Protein AF-A0A522W4I6-F1 (afdb_monomer)

pLDDT: mean 90.01, std 8.85, range [49.44, 97.56]

Sequence (133 aa):
MEKSVFMQSIRYIAIDIFGSLIYYPLWWYSVGLKLAAQKFGQNLVFRSHAL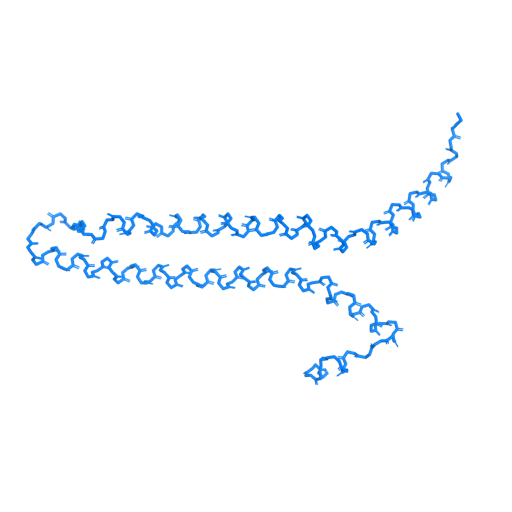GLGIQISNLFRPMYADYTIAGRLISFFMRIVLLVFRILEMLVFLIWYAIALLLWVAAPIAIIVNLLHQFYIIDLRDILPFIK

Solvent-accessible surface area (backbone atoms only — not comparable to full-atom values): 7470 Å² total; per-residue (Å²): 132,85,73,52,69,65,61,51,51,50,48,46,55,59,47,54,50,53,46,45,63,63,44,46,63,57,41,43,75,44,62,46,42,52,53,51,53,51,52,51,53,50,51,52,53,52,47,42,58,76,63,36,50,70,60,51,62,77,43,39,86,49,49,77,81,80,38,82,49,72,67,44,36,53,53,27,32,53,53,45,49,56,55,47,53,54,49,49,52,52,51,49,54,52,49,52,52,53,48,51,52,52,50,52,62,65,44,47,62,56,52,50,51,53,52,52,39,34,75,70,70,73,44,65,63,54,81,78,41,74,84,64,127

Radius of gyration: 26.8 Å; Cα contacts (8 Å, |Δi|>4): 64; chains: 1; bounding box: 53×48×81 Å

Secondary structure (DSSP, 8-state):
-PPPHHHHHHHIIIIIIHHHHHHHHHHIIIIIHHHHHHHHHHHHHHHHHHTTHHHHHHTTTS-SSS--SHHHHHHHHHHHHHHHHHHHHHHHHHHHHHHHHHHHHHHHHHHHHHHHHHHTTSS-HHHH-TT--

Foldseek 3Di:
DDDPPVVVVCCCCVCVVVVCVVVVLVCCVPVVLVVLVVVLVVVLVVLCVVLCLVVLVVCLQPFPPPDPDPVSSVVRNVVSVVSNVVSVVVSVVVNVVSVVVSVCSNCVVVVVVVVVCVVVVNDPVCVVCVPPD

Mean predicted aligned error: 7.45 Å

Structure (mmCIF, N/CA/C/O backbone):
data_AF-A0A522W4I6-F1
#
_entry.id   AF-A0A522W4I6-F1
#
loop_
_atom_site.group_PDB
_atom_site.id
_atom_site.type_symbol
_atom_site.label_atom_id
_atom_site.label_alt_id
_atom_site.label_comp_id
_atom_site.label_asym_id
_atom_site.label_entity_id
_atom_site.label_seq_id
_atom_site.pdbx_PDB_ins_code
_atom_site.Cartn_x
_atom_site.Cartn_y
_atom_site.Cartn_z
_atom_site.occupancy
_atom_site.B_iso_or_equiv
_atom_site.auth_seq_id
_atom_site.auth_comp_id
_atom_site.auth_asym_id
_atom_site.auth_atom_id
_atom_site.pdbx_PDB_model_num
ATOM 1 N N . MET A 1 1 ? 9.731 21.275 -45.458 1.00 49.44 1 MET A N 1
ATOM 2 C CA . MET A 1 1 ? 10.498 20.072 -45.848 1.00 49.44 1 MET A CA 1
ATOM 3 C C . MET A 1 1 ? 9.727 18.862 -45.341 1.00 49.44 1 MET A C 1
ATOM 5 O O . MET A 1 1 ? 9.811 18.550 -44.158 1.00 49.44 1 MET A O 1
ATOM 9 N N . GLU A 1 2 ? 8.884 18.258 -46.180 1.00 57.56 2 GLU A N 1
ATOM 10 C CA . GLU A 1 2 ? 8.196 17.013 -45.818 1.00 57.56 2 GLU A CA 1
ATOM 11 C C . GLU A 1 2 ? 9.246 15.915 -45.643 1.00 57.56 2 GLU A C 1
ATOM 13 O O . GLU A 1 2 ? 9.997 15.601 -46.567 1.00 57.56 2 GLU A O 1
ATOM 18 N N . LYS A 1 3 ? 9.365 15.363 -44.432 1.00 61.69 3 LYS A N 1
ATOM 19 C CA . LYS A 1 3 ? 10.197 14.175 -44.226 1.00 61.69 3 LYS A CA 1
ATOM 20 C C . LYS A 1 3 ? 9.503 13.018 -44.931 1.00 61.69 3 LYS A C 1
ATOM 22 O O . LYS A 1 3 ? 8.331 12.772 -44.646 1.00 61.69 3 LYS A O 1
ATOM 27 N N . SER A 1 4 ? 10.218 12.316 -45.814 1.00 81.31 4 SER A N 1
ATOM 28 C CA . SER A 1 4 ? 9.674 11.144 -46.503 1.00 81.31 4 SER A CA 1
ATOM 29 C C . SER A 1 4 ? 9.054 10.186 -45.483 1.00 81.31 4 SER A C 1
ATOM 31 O O . SER A 1 4 ? 9.598 10.000 -44.390 1.00 81.31 4 SER A O 1
ATOM 33 N N . VAL A 1 5 ? 7.902 9.603 -45.825 1.00 83.94 5 VAL A N 1
ATOM 34 C CA . VAL A 1 5 ? 7.170 8.659 -44.960 1.00 83.94 5 VAL A CA 1
ATOM 35 C C . VAL A 1 5 ? 8.118 7.582 -44.419 1.00 83.94 5 VAL A C 1
ATOM 37 O O . VAL A 1 5 ? 8.113 7.286 -43.231 1.00 83.94 5 VAL A O 1
ATOM 40 N N . PHE A 1 6 ? 9.042 7.119 -45.261 1.00 85.75 6 PHE A N 1
ATOM 41 C CA . PHE A 1 6 ? 10.109 6.187 -44.908 1.00 85.75 6 PHE A CA 1
ATOM 42 C C . PHE A 1 6 ? 11.017 6.666 -43.759 1.00 85.75 6 PHE A C 1
ATOM 44 O O . PHE A 1 6 ? 11.254 5.927 -42.805 1.00 85.75 6 PHE A O 1
ATOM 51 N N . MET A 1 7 ? 11.493 7.916 -43.799 1.00 85.19 7 MET A N 1
ATOM 52 C CA . MET A 1 7 ? 12.341 8.482 -42.740 1.00 85.19 7 MET A CA 1
ATOM 53 C C . MET A 1 7 ? 11.574 8.639 -41.417 1.00 85.19 7 MET A C 1
ATOM 55 O O . MET A 1 7 ? 12.153 8.511 -40.337 1.00 85.19 7 MET A O 1
ATOM 59 N N . GLN A 1 8 ? 10.265 8.896 -41.482 1.00 85.25 8 GLN A N 1
ATOM 60 C CA . GLN A 1 8 ? 9.414 8.941 -40.291 1.00 85.25 8 GLN A CA 1
ATOM 61 C C . GLN A 1 8 ? 9.200 7.544 -39.698 1.00 85.25 8 GLN A C 1
ATOM 63 O O . GLN A 1 8 ? 9.341 7.385 -38.487 1.00 85.25 8 GLN A O 1
ATOM 68 N N . SER A 1 9 ? 8.957 6.531 -40.533 1.00 87.56 9 SER A N 1
ATOM 69 C CA . SER A 1 9 ? 8.821 5.138 -40.092 1.00 87.56 9 SER A CA 1
ATOM 70 C C . SER A 1 9 ? 10.098 4.610 -39.434 1.00 87.56 9 SER A C 1
ATOM 72 O O . SER A 1 9 ? 10.022 4.006 -38.367 1.00 87.56 9 SER A O 1
ATOM 74 N N . ILE A 1 10 ? 11.278 4.890 -40.004 1.00 86.06 10 ILE A N 1
ATOM 75 C CA . ILE A 1 10 ? 12.561 4.499 -39.395 1.00 86.06 10 ILE A CA 1
ATOM 76 C C . ILE A 1 10 ? 12.759 5.188 -38.048 1.00 86.06 10 ILE A C 1
ATOM 78 O O . ILE A 1 10 ? 13.137 4.533 -37.081 1.00 86.06 10 ILE A O 1
ATOM 82 N N . ARG A 1 11 ? 12.486 6.495 -37.956 1.00 85.06 11 ARG A N 1
ATOM 83 C CA . ARG A 1 11 ? 12.605 7.229 -36.691 1.00 85.06 11 ARG A CA 1
ATOM 84 C C . ARG A 1 11 ? 11.669 6.665 -35.621 1.00 85.06 11 ARG A C 1
ATOM 86 O O . ARG A 1 11 ? 12.102 6.506 -34.487 1.00 85.06 11 ARG A O 1
ATOM 93 N N . TYR A 1 12 ? 10.425 6.365 -35.986 1.00 85.94 12 TYR A N 1
ATOM 94 C CA . TYR A 1 12 ? 9.436 5.780 -35.082 1.00 85.94 12 TYR A CA 1
ATOM 95 C C . TYR A 1 12 ? 9.905 4.416 -34.559 1.00 85.94 12 TYR A C 1
ATOM 97 O O . TYR A 1 12 ? 9.987 4.199 -33.355 1.00 85.94 12 TYR A O 1
ATOM 105 N N . ILE A 1 13 ? 10.320 3.517 -35.453 1.00 83.94 13 ILE A N 1
ATOM 106 C CA . ILE A 1 13 ? 10.796 2.184 -35.062 1.00 83.94 13 ILE A CA 1
ATOM 107 C C . ILE A 1 13 ? 12.081 2.279 -34.229 1.00 83.94 13 ILE A C 1
ATOM 109 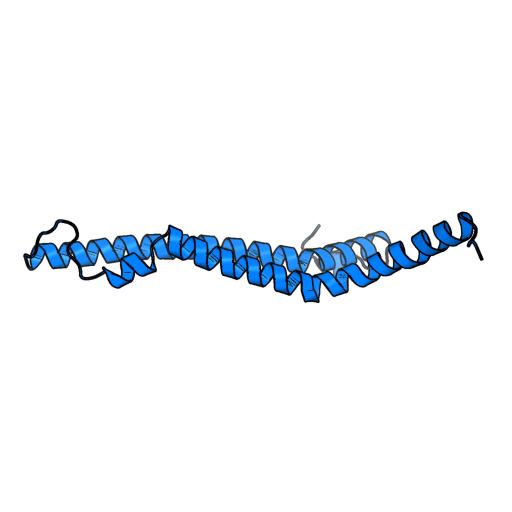O O . ILE A 1 13 ? 12.191 1.649 -33.184 1.00 83.94 13 ILE A O 1
ATOM 113 N N . ALA A 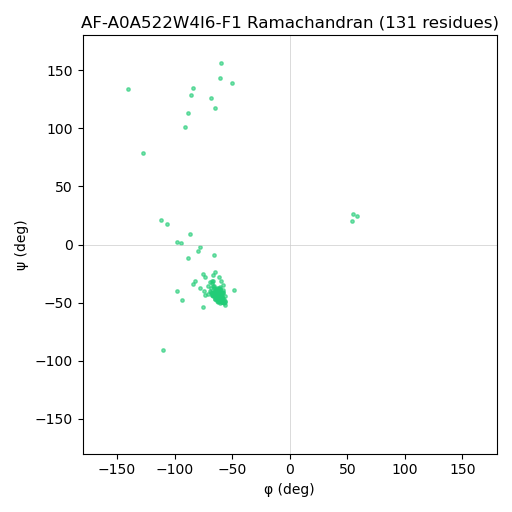1 14 ? 13.061 3.071 -34.659 1.00 82.69 14 ALA A N 1
ATOM 114 C CA . ALA A 1 14 ? 14.363 3.115 -34.005 1.00 82.69 14 ALA A CA 1
ATOM 115 C C . ALA A 1 14 ? 14.330 3.843 -32.654 1.00 82.69 14 ALA A C 1
ATOM 117 O O . ALA A 1 14 ? 14.942 3.382 -31.697 1.00 82.69 14 ALA A O 1
ATOM 118 N N . ILE A 1 15 ? 13.643 4.983 -32.563 1.00 82.50 15 ILE A N 1
ATOM 119 C CA . ILE A 1 15 ? 13.684 5.826 -31.363 1.00 82.50 15 ILE A CA 1
ATOM 120 C C . ILE A 1 15 ? 12.536 5.488 -30.423 1.00 82.50 15 ILE A C 1
ATOM 122 O O . ILE A 1 15 ? 12.784 5.292 -29.236 1.00 82.50 15 ILE A O 1
ATOM 126 N N . ASP A 1 16 ? 11.303 5.381 -30.921 1.00 83.50 16 ASP A N 1
ATOM 127 C CA . ASP A 1 16 ? 10.167 5.178 -30.019 1.00 83.50 16 ASP A CA 1
ATOM 128 C C . ASP A 1 16 ? 10.135 3.743 -29.492 1.00 83.50 16 ASP A C 1
ATOM 130 O O . ASP A 1 16 ? 9.914 3.547 -28.299 1.00 83.50 16 ASP A O 1
ATOM 134 N N . ILE A 1 17 ? 10.429 2.727 -30.312 1.00 85.12 17 ILE A N 1
ATOM 135 C CA . ILE A 1 17 ? 10.378 1.328 -29.845 1.00 85.12 17 ILE A CA 1
ATOM 136 C C . ILE A 1 17 ? 11.581 0.992 -28.957 1.00 85.12 17 ILE A C 1
ATOM 138 O O . ILE A 1 17 ? 11.400 0.554 -27.823 1.00 85.12 17 ILE A O 1
ATOM 142 N N . PHE A 1 18 ? 12.816 1.222 -29.410 1.00 85.81 18 PHE A N 1
ATOM 143 C CA . PHE A 1 18 ? 13.982 0.900 -28.573 1.00 85.81 18 PHE A CA 1
ATOM 144 C C . PHE A 1 18 ? 14.128 1.854 -27.386 1.00 85.81 18 PHE A C 1
ATOM 146 O O . PHE A 1 18 ? 14.486 1.422 -26.289 1.00 85.81 18 PHE A O 1
ATOM 153 N N . GLY A 1 19 ? 13.800 3.135 -27.573 1.00 85.00 19 GLY A N 1
ATOM 154 C CA . GLY A 1 19 ? 13.770 4.102 -26.481 1.00 85.00 19 GLY A CA 1
ATOM 155 C C . GLY A 1 19 ? 12.737 3.727 -25.422 1.00 85.00 19 GLY A C 1
ATOM 156 O O . GLY A 1 19 ? 13.057 3.759 -24.235 1.00 85.00 19 GLY A O 1
ATOM 157 N N . SER A 1 20 ? 11.534 3.293 -25.822 1.00 84.50 20 SER A N 1
ATOM 158 C CA . SER A 1 20 ? 10.522 2.828 -24.864 1.00 84.50 20 SER A CA 1
ATOM 159 C C . SER A 1 20 ? 10.927 1.538 -24.154 1.00 84.50 20 SER A C 1
ATOM 161 O O . SER A 1 20 ? 10.676 1.426 -22.956 1.00 84.50 20 SER A O 1
ATOM 163 N N . LEU A 1 21 ? 11.620 0.614 -24.827 1.00 85.94 21 LEU A N 1
ATOM 164 C CA . LEU A 1 21 ? 12.112 -0.620 -24.208 1.00 85.94 21 LEU A CA 1
ATOM 165 C C . LEU A 1 21 ? 13.082 -0.341 -23.047 1.00 85.94 21 LEU A C 1
ATOM 167 O O . LEU A 1 21 ? 12.977 -0.968 -21.995 1.00 85.94 21 LEU A O 1
ATOM 171 N N . ILE A 1 22 ? 13.992 0.624 -23.212 1.00 85.44 22 ILE A N 1
ATOM 172 C CA . ILE A 1 22 ? 14.959 1.020 -22.171 1.00 85.44 22 ILE A CA 1
ATOM 173 C C . ILE A 1 22 ? 14.299 1.911 -21.111 1.00 85.44 22 ILE A C 1
ATOM 175 O O . ILE A 1 22 ? 14.601 1.809 -19.920 1.00 85.44 22 ILE A O 1
ATOM 179 N N . TYR A 1 23 ? 13.386 2.788 -21.528 1.00 89.31 23 TYR A N 1
ATOM 180 C CA . TYR A 1 23 ? 12.666 3.670 -20.615 1.00 89.31 23 TYR A CA 1
ATOM 181 C C . TYR A 1 23 ? 11.713 2.901 -19.693 1.00 89.31 23 TYR A C 1
ATOM 183 O O . TYR A 1 23 ? 11.502 3.306 -18.551 1.00 89.31 23 TYR A O 1
ATOM 191 N N . TYR A 1 24 ? 11.151 1.784 -20.156 1.00 90.25 24 TYR A N 1
ATOM 192 C CA . TYR A 1 24 ? 10.119 1.049 -19.432 1.00 90.25 24 TYR A CA 1
ATOM 193 C C . TYR A 1 24 ? 10.562 0.554 -18.040 1.00 90.25 24 TYR A C 1
ATOM 195 O O . TYR A 1 24 ? 9.860 0.865 -17.074 1.00 90.25 24 TYR A O 1
ATOM 203 N N . PRO A 1 25 ? 11.726 -0.108 -17.859 1.00 90.12 25 PRO A N 1
ATOM 204 C CA . PRO A 1 25 ? 12.240 -0.440 -16.528 1.00 90.12 25 PRO A CA 1
ATOM 205 C C . PRO A 1 25 ? 12.442 0.786 -15.629 1.00 90.12 25 PRO A C 1
ATOM 207 O O . PRO A 1 25 ? 12.084 0.757 -14.451 1.00 90.12 25 PRO A O 1
ATOM 210 N N . LEU A 1 26 ? 12.970 1.886 -16.178 1.00 91.94 26 LEU A N 1
ATOM 211 C CA . LEU A 1 26 ? 13.186 3.122 -15.419 1.00 91.94 26 LEU A CA 1
ATOM 212 C C . LEU A 1 26 ? 11.861 3.720 -14.942 1.00 91.94 26 LEU A C 1
ATOM 214 O O . LEU A 1 26 ? 11.739 4.115 -13.781 1.00 91.94 26 LEU A O 1
ATOM 218 N N . TRP A 1 27 ? 10.852 3.761 -15.813 1.00 94.69 27 TRP A N 1
ATOM 219 C CA . TRP A 1 27 ? 9.511 4.214 -15.459 1.00 94.69 27 TRP A CA 1
ATOM 220 C C . TRP A 1 27 ? 8.871 3.312 -14.402 1.00 94.69 27 TRP A C 1
ATOM 222 O O . TRP A 1 27 ? 8.292 3.818 -13.437 1.00 94.69 27 TRP A O 1
ATOM 232 N N . TRP A 1 28 ? 9.019 1.991 -14.544 1.00 95.50 28 TRP A N 1
ATOM 233 C CA . TRP A 1 28 ? 8.464 1.005 -13.619 1.00 95.50 28 TRP A CA 1
ATOM 234 C C . TRP A 1 28 ?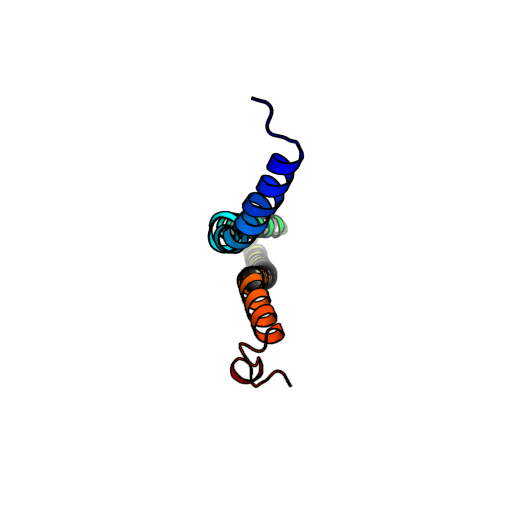 8.962 1.240 -12.191 1.00 95.50 28 TRP A C 1
ATOM 236 O O . TRP A 1 28 ? 8.159 1.387 -11.273 1.00 95.50 28 TRP A O 1
ATOM 246 N N . TYR A 1 29 ? 10.272 1.389 -11.994 1.00 94.69 29 TYR A N 1
ATOM 247 C CA . TYR A 1 29 ? 10.843 1.603 -10.658 1.00 94.69 29 TYR A CA 1
ATOM 248 C C . TYR A 1 29 ? 10.737 3.042 -10.136 1.00 94.69 29 TYR A C 1
ATOM 250 O O . TYR A 1 29 ? 11.063 3.291 -8.977 1.00 94.69 29 TYR A O 1
ATOM 258 N N . SER A 1 30 ? 10.252 3.986 -10.945 1.00 95.38 30 SER A N 1
ATOM 259 C CA . SER A 1 30 ? 10.068 5.382 -10.538 1.00 95.38 30 SER A CA 1
ATOM 260 C C . SER A 1 30 ? 8.586 5.740 -10.406 1.00 95.38 30 SER A C 1
ATOM 262 O O . SER A 1 30 ? 7.980 5.589 -9.342 1.00 95.38 30 SER A O 1
ATOM 264 N N . VAL A 1 31 ? 7.987 6.222 -11.491 1.00 96.56 31 VAL A N 1
ATOM 265 C CA . VAL A 1 31 ? 6.603 6.696 -11.536 1.00 96.56 31 VAL A CA 1
ATOM 266 C C . VAL A 1 31 ? 5.632 5.540 -11.318 1.00 96.56 31 VAL A C 1
ATOM 268 O O . VAL A 1 31 ? 4.700 5.682 -10.527 1.00 96.56 31 VAL A O 1
ATOM 271 N N . GLY A 1 32 ? 5.872 4.390 -11.952 1.00 96.00 32 GLY A N 1
ATOM 272 C CA . GLY A 1 32 ? 5.036 3.202 -11.798 1.00 96.00 32 GLY A CA 1
ATOM 273 C C . GLY A 1 32 ? 4.970 2.737 -10.343 1.00 96.00 32 GLY A C 1
ATOM 274 O O . GLY A 1 32 ? 3.878 2.588 -9.796 1.00 96.00 32 GLY A O 1
ATOM 275 N N . LEU A 1 33 ? 6.125 2.608 -9.683 1.00 95.94 33 LEU A N 1
ATOM 276 C CA . LEU A 1 33 ? 6.208 2.199 -8.282 1.00 95.94 33 LEU A CA 1
ATOM 277 C C . LEU A 1 33 ? 5.503 3.191 -7.357 1.00 95.94 33 LEU A C 1
ATOM 279 O O . LEU A 1 33 ? 4.764 2.783 -6.460 1.00 95.94 33 LEU A O 1
ATOM 283 N N . LYS A 1 34 ? 5.674 4.497 -7.597 1.00 97.19 34 LYS A N 1
ATOM 284 C CA . LYS A 1 34 ? 4.962 5.535 -6.844 1.00 97.19 34 LYS A CA 1
ATOM 285 C C . LYS A 1 34 ? 3.446 5.379 -6.982 1.00 97.19 34 LYS A C 1
ATOM 287 O O . LYS A 1 34 ? 2.743 5.415 -5.973 1.00 97.19 34 LYS A O 1
ATOM 292 N N . LEU A 1 35 ? 2.944 5.186 -8.201 1.00 97.12 35 LEU A N 1
ATOM 293 C CA . LEU A 1 35 ? 1.515 4.990 -8.459 1.00 97.12 35 LEU A CA 1
ATOM 294 C C . LEU A 1 35 ? 0.996 3.698 -7.812 1.00 97.12 35 LEU A C 1
ATOM 296 O O . LEU A 1 35 ? -0.067 3.710 -7.188 1.00 97.12 35 LEU A O 1
ATOM 300 N N . ALA A 1 36 ? 1.759 2.607 -7.896 1.00 96.38 36 ALA A N 1
ATOM 301 C CA . ALA A 1 36 ? 1.421 1.333 -7.267 1.00 96.38 36 ALA A CA 1
ATOM 302 C C . ALA A 1 36 ? 1.353 1.457 -5.735 1.00 96.38 36 ALA A C 1
ATOM 304 O O . ALA A 1 36 ? 0.369 1.036 -5.125 1.00 96.38 36 ALA A O 1
ATOM 305 N N . ALA A 1 37 ? 2.338 2.110 -5.113 1.00 95.44 37 ALA A N 1
ATOM 306 C CA . ALA A 1 37 ? 2.366 2.361 -3.672 1.00 95.44 37 ALA A CA 1
ATOM 307 C C . ALA A 1 37 ? 1.220 3.284 -3.217 1.00 95.44 37 ALA A C 1
ATOM 309 O O . ALA A 1 37 ? 0.583 3.036 -2.191 1.00 95.44 37 ALA A O 1
ATOM 310 N N . GLN A 1 38 ? 0.898 4.319 -3.999 1.00 97.44 38 GLN A N 1
ATOM 311 C CA . GLN A 1 38 ? -0.261 5.175 -3.734 1.00 97.44 38 GLN A CA 1
ATOM 312 C C . GLN A 1 38 ? -1.569 4.383 -3.804 1.00 97.44 38 GLN A C 1
ATOM 314 O O . GLN A 1 38 ? -2.413 4.509 -2.915 1.00 97.44 38 GLN A O 1
ATOM 319 N N . LYS A 1 39 ? -1.729 3.527 -4.820 1.00 96.19 39 LYS A N 1
ATOM 320 C CA . LYS A 1 39 ? -2.918 2.680 -4.969 1.00 96.19 39 LYS A CA 1
ATOM 321 C C . LYS A 1 39 ? -3.042 1.668 -3.831 1.00 96.19 39 LYS A C 1
ATOM 323 O O . LYS A 1 39 ? -4.139 1.471 -3.313 1.00 96.19 39 LYS A O 1
ATOM 328 N N . PHE A 1 40 ? -1.926 1.081 -3.407 1.00 95.56 40 PHE A N 1
ATOM 329 C CA . PHE A 1 40 ? -1.844 0.222 -2.229 1.00 95.56 40 PHE A CA 1
ATOM 330 C C . PHE A 1 40 ? -2.351 0.947 -0.973 1.00 95.56 40 PHE A C 1
ATOM 332 O O . PHE A 1 40 ? -3.270 0.460 -0.313 1.00 95.56 40 PHE A O 1
ATOM 339 N N . GLY A 1 41 ? -1.836 2.149 -0.690 1.00 96.12 41 GLY A N 1
ATOM 340 C CA . GLY A 1 41 ? -2.270 2.946 0.461 1.00 96.12 41 GLY A CA 1
ATOM 341 C C . GLY A 1 41 ? -3.760 3.302 0.416 1.00 96.12 41 GLY A C 1
ATOM 342 O O . GLY A 1 41 ? -4.467 3.142 1.410 1.00 96.12 41 GLY A O 1
ATOM 343 N N . GLN A 1 42 ? -4.267 3.707 -0.752 1.00 97.12 42 GLN A N 1
ATOM 344 C CA . GLN A 1 42 ? -5.694 3.993 -0.948 1.00 97.12 42 GLN A CA 1
ATOM 345 C C . GLN A 1 42 ? -6.572 2.762 -0.689 1.00 97.12 42 GLN A C 1
ATOM 347 O O . GLN A 1 42 ? -7.604 2.875 -0.027 1.00 97.12 42 GLN A O 1
ATOM 352 N N . ASN A 1 43 ? -6.157 1.585 -1.163 1.00 96.00 43 ASN A N 1
ATOM 353 C CA . ASN A 1 43 ? -6.894 0.341 -0.945 1.00 96.00 43 ASN A CA 1
ATOM 354 C C . ASN A 1 43 ? -6.925 -0.055 0.540 1.00 96.00 43 ASN A C 1
ATOM 356 O O . ASN A 1 43 ? -7.963 -0.512 1.019 1.00 96.00 43 ASN A O 1
ATOM 360 N N . LEU A 1 44 ? -5.833 0.159 1.286 1.00 95.44 44 LEU A N 1
ATOM 361 C CA . LEU A 1 44 ? -5.809 -0.088 2.732 1.00 95.44 44 LEU A CA 1
ATOM 362 C C . LEU A 1 44 ? -6.769 0.836 3.487 1.00 95.44 44 LEU A C 1
ATOM 364 O O . LEU A 1 44 ? -7.529 0.372 4.336 1.00 95.44 44 LEU A O 1
ATOM 368 N N . VAL A 1 45 ? -6.774 2.130 3.161 1.00 96.19 45 VAL A N 1
ATOM 369 C CA . VAL A 1 45 ? -7.705 3.095 3.768 1.00 96.19 45 VAL A CA 1
ATOM 370 C C . VAL A 1 45 ? -9.148 2.699 3.461 1.00 96.19 45 VAL A C 1
ATOM 372 O O . VAL A 1 45 ? -9.965 2.582 4.375 1.00 96.19 45 VAL A O 1
ATOM 375 N N . PHE A 1 46 ? -9.449 2.398 2.197 1.00 96.69 46 PHE A N 1
ATOM 376 C CA . PHE A 1 46 ? -10.768 1.923 1.785 1.00 96.69 46 PHE A CA 1
ATOM 377 C C . PHE A 1 46 ? -11.192 0.662 2.552 1.00 96.69 46 PHE A C 1
ATOM 379 O O . PHE A 1 46 ? -12.316 0.597 3.055 1.00 96.69 46 PHE A O 1
ATOM 386 N N . ARG A 1 47 ? -10.292 -0.318 2.712 1.00 96.06 47 ARG A N 1
ATOM 387 C CA . ARG A 1 47 ? -10.594 -1.549 3.453 1.00 96.06 47 ARG A CA 1
ATOM 388 C C . ARG A 1 47 ? -10.822 -1.288 4.938 1.00 96.06 47 ARG A C 1
ATOM 390 O O . ARG A 1 47 ? -11.775 -1.823 5.493 1.00 96.06 47 ARG A O 1
ATOM 397 N N . SER A 1 48 ? -10.017 -0.430 5.563 1.00 96.31 48 SER A N 1
ATOM 398 C CA . SER A 1 48 ? -10.203 -0.019 6.961 1.00 96.31 48 SER A CA 1
ATOM 399 C C . SER A 1 48 ? -11.579 0.621 7.194 1.00 96.31 48 SER A C 1
ATOM 401 O O . SER A 1 48 ? -12.259 0.302 8.175 1.00 96.31 48 SER A O 1
ATOM 403 N N . HIS A 1 49 ? -12.032 1.463 6.258 1.00 96.25 49 HIS A N 1
ATOM 404 C CA . HIS A 1 49 ? -13.375 2.043 6.287 1.00 96.25 49 HIS A CA 1
ATOM 405 C C . HIS A 1 49 ? -14.474 0.999 6.066 1.00 96.25 49 HIS A C 1
ATOM 407 O O . HIS A 1 49 ? -15.450 0.998 6.814 1.00 96.25 49 HIS A O 1
ATOM 413 N N . ALA A 1 50 ? -14.309 0.085 5.106 1.00 95.50 50 ALA A N 1
ATOM 414 C CA . ALA A 1 50 ? -15.264 -0.999 4.859 1.00 95.50 50 ALA A CA 1
ATOM 415 C C . ALA A 1 50 ? -15.409 -1.933 6.076 1.00 95.50 50 ALA A C 1
ATOM 417 O O . ALA A 1 50 ? -16.513 -2.346 6.425 1.00 95.50 50 ALA A O 1
ATOM 418 N N . LEU A 1 51 ? -14.302 -2.201 6.773 1.00 95.50 51 LEU A N 1
ATOM 419 C CA . LEU A 1 51 ? -14.275 -2.939 8.035 1.00 95.50 51 LEU A CA 1
ATOM 420 C C . LEU A 1 51 ? -14.713 -2.090 9.232 1.00 95.50 51 LEU A C 1
ATOM 422 O O . LEU A 1 51 ? -14.773 -2.598 10.347 1.00 95.50 51 LEU A O 1
ATOM 426 N N . GLY A 1 52 ? -15.022 -0.806 9.055 1.00 95.38 52 GLY A N 1
ATOM 427 C CA . GLY A 1 52 ? -15.491 0.070 10.127 1.00 95.38 52 GLY A CA 1
ATOM 428 C C . GLY A 1 52 ? -14.557 0.137 11.339 1.00 95.38 52 GLY A C 1
ATOM 429 O O . GLY A 1 52 ? -15.041 0.400 12.440 1.00 95.38 52 GLY A O 1
ATOM 430 N N . LEU A 1 53 ? -13.248 -0.099 11.171 1.00 94.81 53 LEU A N 1
ATOM 431 C CA . LEU A 1 53 ? -12.300 -0.214 12.290 1.00 94.81 53 LEU A CA 1
ATOM 432 C C . LEU A 1 53 ? -12.302 1.054 13.156 1.00 94.81 53 LEU A C 1
ATOM 434 O O . LEU A 1 53 ? -12.440 0.977 14.375 1.00 94.81 53 LEU A O 1
ATOM 438 N N . GLY A 1 54 ? -12.256 2.232 12.525 1.00 93.50 54 GLY A N 1
ATOM 439 C CA . GLY A 1 54 ? -12.321 3.514 13.238 1.00 93.50 54 GLY A CA 1
ATOM 440 C C . GLY A 1 54 ? -13.640 3.730 13.994 1.00 93.50 54 GLY A C 1
ATOM 441 O O . GLY A 1 54 ? -13.650 4.238 15.117 1.00 93.50 54 GLY A O 1
ATOM 442 N N . ILE A 1 55 ? -14.765 3.288 13.424 1.00 93.94 55 ILE A N 1
ATOM 443 C CA . ILE A 1 55 ? -16.084 3.376 14.072 1.00 93.94 55 ILE A CA 1
ATOM 444 C C . ILE A 1 55 ? -16.141 2.429 15.273 1.00 93.94 55 ILE A C 1
ATOM 446 O O . ILE A 1 55 ? -16.668 2.778 16.328 1.00 93.94 55 ILE A O 1
ATOM 450 N N . GLN A 1 56 ? -15.588 1.230 15.139 1.00 92.50 56 GLN A N 1
ATOM 451 C CA . GLN A 1 56 ? -15.621 0.234 16.198 1.00 92.50 56 GLN A CA 1
ATOM 452 C C . GLN A 1 56 ? -14.739 0.626 17.385 1.00 92.50 56 GLN A C 1
ATOM 454 O O . GLN A 1 56 ? -15.172 0.484 18.528 1.00 92.50 56 GLN A O 1
ATOM 459 N N . ILE A 1 57 ? -13.557 1.188 17.116 1.00 93.69 57 ILE A N 1
ATOM 460 C CA . ILE A 1 57 ? -12.647 1.714 18.141 1.00 93.69 57 ILE A CA 1
ATOM 461 C C . ILE A 1 57 ? -13.283 2.906 18.871 1.00 93.69 57 ILE A C 1
ATOM 463 O O . ILE A 1 57 ? -13.313 2.929 20.099 1.00 93.69 57 ILE A O 1
ATOM 467 N N . SER A 1 58 ? -13.863 3.867 18.143 1.00 94.06 58 SER A N 1
ATOM 468 C CA . SER A 1 58 ? -14.514 5.038 18.762 1.00 94.06 58 SER A CA 1
ATOM 469 C C . SER A 1 58 ? -15.755 4.688 19.593 1.00 94.06 58 SER A C 1
ATOM 471 O O . SER A 1 58 ? -16.113 5.424 20.512 1.00 94.06 58 SER A O 1
ATOM 473 N N . ASN A 1 59 ? -16.398 3.550 19.315 1.00 92.69 59 ASN A N 1
ATOM 474 C CA . ASN A 1 59 ? -17.582 3.080 20.034 1.00 92.69 59 ASN A CA 1
ATOM 475 C C . ASN A 1 59 ? -17.303 1.898 20.973 1.00 92.69 59 ASN A C 1
ATOM 477 O O . ASN A 1 59 ? -18.251 1.233 21.394 1.00 92.69 59 ASN A O 1
ATOM 481 N N . LEU A 1 60 ? -16.042 1.634 21.330 1.00 92.75 60 LEU A N 1
ATOM 482 C CA . LEU A 1 60 ? -15.658 0.454 22.113 1.00 92.75 60 LEU A CA 1
ATOM 483 C C . LEU A 1 60 ? -16.375 0.371 23.473 1.00 92.75 60 LEU A C 1
ATOM 485 O O . LEU A 1 60 ? -16.759 -0.709 23.908 1.00 92.75 60 LEU A O 1
ATOM 489 N N . PHE A 1 61 ? -16.622 1.518 24.107 1.00 91.69 61 PHE A N 1
ATOM 490 C CA . PHE A 1 61 ? -17.286 1.611 25.412 1.00 91.69 61 PHE A CA 1
ATOM 491 C C . PHE A 1 61 ? -18.788 1.918 25.328 1.00 91.69 61 PHE A C 1
ATOM 493 O O . PHE A 1 61 ? -19.440 2.080 26.360 1.00 91.69 61 PHE A O 1
ATOM 500 N N . ARG A 1 62 ? -19.363 2.019 24.120 1.00 92.00 62 ARG A N 1
ATOM 501 C CA . ARG A 1 62 ? -20.804 2.257 23.967 1.00 92.00 62 ARG A CA 1
ATOM 502 C C . ARG A 1 62 ? -21.577 0.936 24.061 1.00 92.00 62 ARG A C 1
ATOM 504 O O . ARG A 1 62 ? -21.188 -0.033 23.399 1.00 92.00 62 ARG A O 1
ATOM 511 N N . PRO A 1 63 ? -22.684 0.876 24.821 1.00 90.88 63 PRO A N 1
ATOM 512 C CA . PRO A 1 63 ? -23.480 -0.346 24.936 1.00 90.88 63 PRO A CA 1
ATOM 513 C C . PRO A 1 63 ? -24.019 -0.783 23.564 1.00 90.88 63 PRO A C 1
ATOM 515 O O . PRO A 1 63 ? -24.325 0.058 22.718 1.00 90.88 63 PRO A O 1
ATOM 518 N N . MET A 1 64 ? -24.078 -2.095 23.305 1.00 89.12 64 MET A N 1
ATOM 519 C CA . MET A 1 64 ? -24.559 -2.644 22.021 1.00 89.12 64 MET A CA 1
ATOM 520 C C . MET A 1 64 ? -26.086 -2.765 21.958 1.00 89.12 64 MET A C 1
ATOM 522 O O . MET A 1 64 ? -26.662 -2.555 20.898 1.00 89.12 64 MET A O 1
ATOM 526 N N . TYR A 1 65 ? -26.729 -3.065 23.089 1.00 90.00 65 TYR A N 1
ATOM 527 C CA . TYR A 1 65 ? -28.164 -3.378 23.170 1.00 90.00 65 TYR A CA 1
ATOM 528 C C . TYR A 1 65 ? -28.981 -2.303 23.897 1.00 90.00 65 TYR A C 1
ATOM 530 O O . TYR A 1 65 ? -30.037 -2.599 24.439 1.00 90.00 65 TYR A O 1
ATOM 538 N N . ALA A 1 66 ? -28.459 -1.072 23.979 1.00 90.75 66 ALA A N 1
ATOM 539 C CA . ALA A 1 66 ? -29.022 0.006 24.802 1.00 90.75 66 ALA A CA 1
ATOM 540 C C . ALA A 1 66 ? -29.229 -0.366 26.291 1.00 90.75 66 ALA A C 1
ATOM 542 O O . ALA A 1 66 ? -29.969 0.300 27.007 1.00 90.75 66 ALA A O 1
ATOM 543 N N . ASP A 1 67 ? -28.539 -1.404 26.772 1.00 92.12 67 ASP A N 1
ATOM 544 C CA . ASP A 1 67 ? -28.494 -1.780 28.181 1.00 92.12 67 ASP A CA 1
ATOM 545 C C . ASP A 1 67 ? -27.353 -1.025 28.883 1.00 92.12 67 ASP A C 1
ATOM 547 O O . ASP A 1 67 ? -26.168 -1.226 28.595 1.00 92.12 67 ASP A O 1
ATOM 551 N N . TYR A 1 68 ? -27.725 -0.129 29.797 1.00 93.38 68 TYR A N 1
ATOM 552 C CA . TYR A 1 68 ? -26.802 0.729 30.544 1.00 93.38 68 TYR A CA 1
ATOM 553 C C . TYR A 1 68 ? -26.403 0.151 31.908 1.00 93.38 68 TYR A C 1
ATOM 555 O O . TYR A 1 68 ? -25.613 0.772 32.637 1.00 93.38 68 TYR A O 1
ATOM 563 N N . THR A 1 69 ? -26.887 -1.046 32.256 1.00 96.12 69 THR A N 1
ATOM 564 C CA . THR A 1 69 ? -26.432 -1.754 33.455 1.00 96.12 69 THR A CA 1
ATOM 565 C C . THR A 1 69 ? -24.924 -2.022 33.388 1.00 96.12 69 THR A C 1
ATOM 567 O O . THR A 1 69 ? -24.301 -2.029 32.322 1.00 96.12 69 THR A O 1
ATOM 570 N N . ILE A 1 70 ? -24.288 -2.202 34.548 1.00 92.19 70 ILE A N 1
ATOM 571 C CA . ILE A 1 70 ? -22.843 -2.486 34.618 1.00 92.19 70 ILE A CA 1
ATOM 572 C C . ILE A 1 70 ? -22.528 -3.809 33.903 1.00 92.19 70 ILE A C 1
ATOM 574 O O . ILE A 1 70 ? -21.582 -3.872 33.119 1.00 92.19 70 ILE A O 1
ATOM 578 N N . ALA A 1 71 ? -23.364 -4.831 34.115 1.00 94.12 71 ALA A N 1
ATOM 579 C CA . ALA A 1 71 ? -23.250 -6.122 33.444 1.00 94.12 71 ALA A CA 1
ATOM 580 C C . ALA A 1 71 ? -23.397 -5.988 31.917 1.00 94.12 71 ALA A C 1
ATOM 582 O O . ALA A 1 71 ? -22.528 -6.454 31.178 1.00 94.12 71 ALA A O 1
ATOM 583 N N . GLY A 1 72 ? -24.426 -5.277 31.439 1.00 92.44 72 GLY A N 1
ATOM 584 C CA . GLY A 1 72 ? -24.648 -5.048 30.008 1.00 92.44 72 GLY A CA 1
ATOM 585 C C . GLY A 1 72 ? -23.501 -4.296 29.325 1.00 92.44 72 GLY A C 1
ATOM 586 O O . GLY A 1 72 ? -23.088 -4.648 28.212 1.00 92.44 72 GLY A O 1
ATOM 587 N N . ARG A 1 73 ? -22.910 -3.306 30.008 1.00 93.12 73 ARG A N 1
ATOM 588 C CA . ARG A 1 73 ? -21.727 -2.580 29.517 1.00 93.12 73 ARG A CA 1
ATOM 589 C C . ARG A 1 73 ? -20.478 -3.458 29.452 1.00 93.12 73 ARG A C 1
ATOM 591 O O . ARG A 1 73 ? -19.760 -3.384 28.455 1.00 93.12 73 ARG A O 1
ATOM 598 N N . LEU A 1 74 ? -20.237 -4.304 30.456 1.00 94.81 74 LEU A N 1
ATOM 599 C CA . LEU A 1 74 ? -19.085 -5.213 30.475 1.00 94.81 74 LEU A CA 1
ATOM 600 C C . LEU A 1 74 ? -19.164 -6.246 29.341 1.00 94.81 74 LEU A C 1
ATOM 602 O O . LEU A 1 74 ? -18.195 -6.432 28.604 1.00 94.81 74 LEU A O 1
ATOM 606 N N . ILE A 1 75 ? -20.340 -6.853 29.151 1.00 94.44 75 ILE A N 1
ATOM 607 C CA . ILE A 1 75 ? -20.586 -7.802 28.056 1.00 94.44 75 ILE A CA 1
ATOM 608 C C . ILE A 1 75 ? -20.428 -7.102 26.700 1.00 94.44 75 ILE A C 1
ATOM 610 O O . ILE A 1 75 ? -19.750 -7.621 25.813 1.00 94.44 75 ILE A O 1
ATOM 614 N N . SER A 1 76 ? -20.996 -5.899 26.541 1.00 94.38 76 SER A N 1
ATOM 615 C CA . SER A 1 76 ? -20.871 -5.113 25.302 1.00 94.38 76 SER A CA 1
ATOM 616 C C . SER A 1 76 ? -19.412 -4.813 24.958 1.00 94.38 76 SER A C 1
ATOM 618 O O . SER A 1 76 ? -19.002 -4.980 23.811 1.00 94.38 76 SER A O 1
ATOM 620 N N . PHE A 1 77 ? -18.618 -4.391 25.942 1.00 94.69 77 PHE A N 1
ATOM 621 C CA . PHE A 1 77 ? -17.194 -4.119 25.761 1.00 94.69 77 PHE A CA 1
ATOM 622 C C . PHE A 1 77 ? -16.435 -5.372 25.306 1.00 94.69 77 PHE A C 1
ATOM 624 O O . PHE A 1 77 ? -15.721 -5.326 24.302 1.00 94.69 77 PHE A O 1
ATOM 631 N N . PHE A 1 78 ? -16.649 -6.506 25.980 1.00 96.06 78 PHE A N 1
ATOM 632 C CA . PHE A 1 78 ? -16.001 -7.769 25.626 1.00 96.06 78 PHE A CA 1
ATOM 633 C C . PHE A 1 78 ? -16.361 -8.222 24.204 1.00 96.06 78 PHE A C 1
ATOM 635 O O . PHE A 1 78 ? -15.475 -8.509 23.398 1.00 96.06 78 PHE A O 1
ATOM 642 N N . MET A 1 79 ? -17.647 -8.197 23.844 1.00 95.12 79 MET A N 1
ATOM 643 C CA . MET A 1 79 ? -18.093 -8.560 22.494 1.00 95.12 79 MET A CA 1
ATOM 644 C C . MET A 1 79 ? -17.524 -7.632 21.417 1.00 95.12 79 MET A C 1
ATOM 646 O O . MET A 1 79 ? -17.134 -8.097 20.344 1.00 95.12 79 MET A O 1
ATOM 650 N N . ARG A 1 80 ? -17.420 -6.324 21.689 1.00 95.06 80 ARG A N 1
ATOM 651 C CA . ARG A 1 80 ? -16.791 -5.378 20.757 1.00 95.06 80 ARG A CA 1
ATOM 652 C C . ARG A 1 80 ? -15.297 -5.639 20.584 1.00 95.06 80 ARG A C 1
ATOM 654 O O . ARG A 1 80 ? -14.827 -5.487 19.457 1.00 95.06 80 ARG A O 1
ATOM 661 N N . ILE A 1 81 ? -14.580 -6.049 21.636 1.00 96.12 81 ILE A N 1
ATOM 662 C CA . ILE A 1 81 ? -13.178 -6.485 21.532 1.00 96.12 81 ILE A CA 1
ATOM 663 C C . ILE A 1 81 ? -13.074 -7.716 20.638 1.00 96.12 81 ILE A C 1
ATOM 665 O O . ILE A 1 81 ? -12.281 -7.710 19.702 1.00 96.12 81 ILE A O 1
ATOM 669 N N . VAL A 1 82 ? -13.895 -8.741 20.881 1.00 96.44 82 VAL A N 1
ATOM 670 C CA . VAL A 1 82 ? -13.892 -9.970 20.072 1.00 96.44 82 VAL A CA 1
ATOM 671 C C . VAL A 1 82 ? -14.114 -9.636 18.595 1.00 96.44 82 VAL A C 1
ATOM 673 O O . VAL A 1 82 ? -13.318 -10.024 17.740 1.00 96.44 82 VAL A O 1
ATOM 676 N N . LEU A 1 83 ? -15.139 -8.833 18.291 1.00 95.38 83 LEU A N 1
ATOM 677 C CA . LEU A 1 83 ? -15.400 -8.370 16.929 1.00 95.38 83 LEU A CA 1
ATOM 678 C C . LEU A 1 83 ? -14.2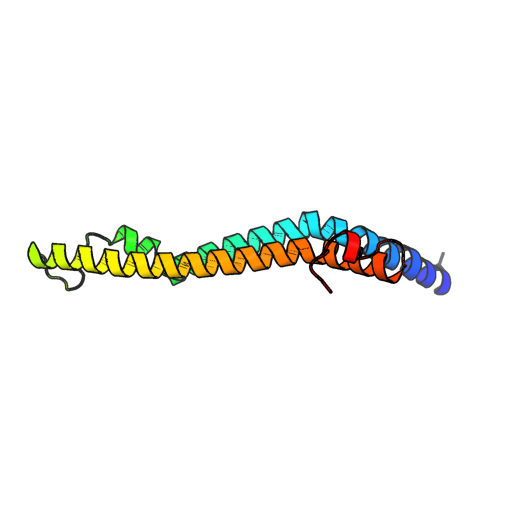25 -7.558 16.358 1.00 95.38 83 LEU A C 1
ATOM 680 O O . LEU A 1 83 ? -13.928 -7.673 15.172 1.00 95.38 83 LEU A O 1
ATOM 684 N N . LEU A 1 84 ? -13.565 -6.727 17.171 1.00 96.69 84 LEU A N 1
ATOM 685 C CA . LEU A 1 84 ? -12.444 -5.895 16.731 1.00 96.69 84 LEU A CA 1
ATOM 686 C C . LEU A 1 84 ? -11.238 -6.765 16.367 1.00 96.69 84 LEU A C 1
ATOM 688 O O . LEU A 1 84 ? -10.620 -6.528 15.333 1.00 96.69 84 LEU A O 1
ATOM 692 N N . VAL A 1 85 ? -10.949 -7.801 17.159 1.00 97.12 85 VAL A N 1
ATOM 693 C CA . VAL A 1 85 ? -9.891 -8.780 16.871 1.00 97.12 85 VAL A CA 1
ATOM 694 C C . VAL A 1 85 ? -10.140 -9.454 15.524 1.00 97.12 85 VAL A C 1
ATOM 696 O O . VAL A 1 85 ? -9.248 -9.448 14.679 1.00 97.12 85 VAL A O 1
ATOM 699 N N . PHE A 1 86 ? -11.353 -9.956 15.270 1.00 97.06 86 PHE A N 1
ATOM 700 C CA . PHE A 1 86 ? -11.674 -10.581 13.981 1.00 97.06 86 PHE A CA 1
ATOM 701 C C . PHE A 1 86 ? -11.492 -9.623 12.797 1.00 97.06 86 PHE A C 1
ATOM 703 O O . PHE A 1 86 ? -10.891 -10.002 11.793 1.00 97.06 86 PHE A O 1
ATOM 710 N N . ARG A 1 87 ? -11.937 -8.366 12.918 1.00 96.06 87 ARG A N 1
ATOM 711 C CA . ARG A 1 87 ? -11.762 -7.378 11.839 1.00 96.06 87 ARG A CA 1
ATOM 712 C C . ARG A 1 87 ? -10.303 -6.961 11.638 1.00 96.06 87 ARG A C 1
ATOM 714 O O . ARG A 1 87 ? -9.904 -6.697 10.508 1.00 96.06 87 ARG A O 1
ATOM 721 N N . ILE A 1 88 ? -9.493 -6.927 12.697 1.00 96.62 88 ILE A N 1
ATOM 722 C CA . ILE A 1 88 ? -8.045 -6.692 12.583 1.00 96.62 88 ILE A CA 1
ATOM 723 C C . ILE A 1 88 ? -7.365 -7.869 11.877 1.00 96.62 88 ILE A C 1
ATOM 725 O O . ILE A 1 88 ? -6.548 -7.639 10.990 1.00 96.62 88 ILE A O 1
ATOM 729 N N . LEU A 1 89 ? -7.715 -9.114 12.217 1.00 97.50 89 LEU A N 1
ATOM 730 C CA . LEU A 1 89 ? -7.188 -10.297 11.527 1.00 97.50 89 LEU A CA 1
ATOM 731 C C . LEU A 1 89 ? -7.540 -10.275 10.037 1.00 97.50 89 LEU A C 1
ATOM 733 O O . LEU A 1 89 ? -6.674 -10.514 9.198 1.00 97.50 89 LEU A O 1
ATOM 737 N N . GLU A 1 90 ? -8.777 -9.915 9.698 1.00 96.44 90 GLU A N 1
ATOM 738 C CA . GLU A 1 90 ? -9.183 -9.739 8.305 1.00 96.44 90 GLU A CA 1
ATOM 739 C C . GLU A 1 90 ? -8.339 -8.660 7.607 1.00 96.44 90 GLU A C 1
ATOM 741 O O . GLU A 1 90 ? -7.785 -8.899 6.534 1.00 96.44 90 GLU A O 1
ATOM 746 N N . MET A 1 91 ? -8.160 -7.496 8.240 1.00 96.69 91 MET A N 1
ATOM 747 C CA . MET A 1 91 ? -7.306 -6.422 7.722 1.00 96.69 91 MET A CA 1
ATOM 748 C C . MET A 1 91 ? -5.854 -6.881 7.503 1.00 96.69 91 MET A C 1
ATOM 750 O O . MET A 1 91 ? -5.248 -6.512 6.497 1.00 96.69 91 MET A O 1
ATOM 754 N N . LEU A 1 92 ? -5.303 -7.707 8.399 1.00 97.56 92 LEU A N 1
ATOM 755 C CA . LEU A 1 92 ? -3.954 -8.268 8.265 1.00 97.56 92 LEU A CA 1
ATOM 756 C C . LEU A 1 92 ? -3.834 -9.202 7.058 1.00 97.56 92 LEU A C 1
ATOM 758 O O . LEU A 1 92 ? -2.853 -9.106 6.322 1.00 97.56 92 LEU A O 1
ATOM 762 N N . VAL A 1 93 ? -4.828 -10.057 6.809 1.00 96.75 93 VAL A N 1
ATOM 763 C CA . VAL A 1 93 ? -4.844 -10.916 5.612 1.00 96.75 93 VAL A CA 1
ATOM 764 C C . VAL A 1 93 ? -4.821 -10.064 4.341 1.00 96.75 93 VAL A C 1
ATOM 766 O O . VAL A 1 93 ? -4.017 -10.320 3.444 1.00 96.75 93 VAL A O 1
ATOM 769 N N . PHE A 1 94 ? -5.634 -9.004 4.281 1.00 95.62 94 PHE A N 1
ATOM 770 C CA . PHE A 1 94 ? -5.617 -8.072 3.147 1.00 95.62 94 PHE A CA 1
ATOM 771 C C . PHE A 1 94 ? -4.278 -7.347 3.007 1.00 95.62 94 PHE A C 1
ATOM 773 O O . PHE A 1 94 ? -3.775 -7.208 1.893 1.00 95.62 94 PHE A O 1
ATOM 780 N N . LEU A 1 95 ? -3.684 -6.907 4.117 1.00 96.88 95 LEU A N 1
ATOM 781 C CA . LEU A 1 95 ? -2.375 -6.258 4.117 1.00 96.88 95 LEU A CA 1
ATOM 782 C C . LEU A 1 95 ? -1.302 -7.176 3.521 1.00 96.88 95 LEU A C 1
ATOM 784 O O . LEU A 1 95 ? -0.569 -6.747 2.631 1.00 96.88 95 LEU A O 1
ATOM 788 N N . ILE A 1 96 ? -1.246 -8.434 3.968 1.00 97.25 96 ILE A N 1
ATOM 789 C CA . ILE A 1 96 ? -0.308 -9.442 3.456 1.00 97.25 96 ILE A CA 1
ATOM 790 C C . ILE A 1 96 ? -0.546 -9.675 1.963 1.00 97.25 96 ILE A C 1
ATOM 792 O O . ILE A 1 96 ? 0.401 -9.638 1.181 1.00 97.25 96 ILE A O 1
ATOM 796 N N . TRP A 1 97 ? -1.803 -9.855 1.550 1.00 96.31 97 TRP A N 1
ATOM 797 C CA . TRP A 1 97 ? -2.152 -10.076 0.147 1.00 96.31 97 TRP A CA 1
ATOM 798 C C . TRP A 1 97 ? -1.686 -8.930 -0.757 1.00 96.31 97 TRP A C 1
ATOM 800 O O . TRP A 1 97 ? -1.015 -9.151 -1.767 1.00 96.31 97 TRP A O 1
ATOM 810 N N . TYR A 1 98 ? -1.992 -7.688 -0.379 1.00 95.38 98 TYR A N 1
ATOM 811 C CA . TYR A 1 98 ? -1.567 -6.524 -1.146 1.00 95.38 98 TYR A CA 1
ATOM 812 C C . TYR A 1 98 ? -0.044 -6.328 -1.115 1.00 95.38 98 TYR A C 1
ATOM 814 O O . TYR A 1 98 ? 0.522 -5.872 -2.108 1.00 95.38 98 TYR A O 1
ATOM 822 N N . ALA A 1 99 ? 0.625 -6.672 -0.009 1.00 95.88 99 ALA A N 1
ATOM 823 C CA . ALA A 1 99 ? 2.079 -6.590 0.091 1.00 95.88 99 ALA A CA 1
ATOM 824 C C . ALA A 1 99 ? 2.747 -7.596 -0.855 1.00 95.88 99 ALA A C 1
ATOM 826 O O . ALA A 1 99 ? 3.648 -7.220 -1.602 1.00 95.88 99 ALA A O 1
ATOM 827 N N . ILE A 1 100 ? 2.252 -8.838 -0.901 1.00 96.81 100 ILE A N 1
ATOM 828 C CA . ILE A 1 100 ? 2.698 -9.851 -1.868 1.00 96.81 100 ILE A CA 1
ATOM 829 C C . ILE A 1 100 ? 2.473 -9.351 -3.297 1.00 96.81 100 ILE A C 1
ATOM 831 O O . ILE A 1 100 ? 3.390 -9.416 -4.111 1.00 96.81 100 ILE A O 1
ATOM 835 N N . ALA A 1 101 ? 1.298 -8.795 -3.605 1.00 95.69 101 ALA A N 1
ATOM 836 C CA . ALA A 1 101 ? 1.016 -8.257 -4.935 1.00 95.69 101 ALA A CA 1
ATOM 837 C C . ALA A 1 101 ? 1.990 -7.133 -5.336 1.00 95.69 101 ALA A C 1
ATOM 839 O O . ALA A 1 101 ? 2.460 -7.107 -6.472 1.00 95.69 101 ALA A O 1
ATOM 840 N N . LEU A 1 102 ? 2.335 -6.233 -4.407 1.00 95.38 102 LEU A N 1
ATOM 841 C CA . LEU A 1 102 ? 3.319 -5.176 -4.649 1.00 95.38 102 LEU A CA 1
ATOM 842 C C . LEU A 1 102 ? 4.730 -5.747 -4.854 1.00 95.38 102 LEU A C 1
ATOM 844 O O . LEU A 1 102 ? 5.433 -5.309 -5.761 1.00 95.38 102 LEU A O 1
ATOM 848 N N . LEU A 1 103 ? 5.132 -6.744 -4.060 1.00 96.12 103 LEU A N 1
ATOM 849 C CA . LEU A 1 103 ? 6.420 -7.425 -4.224 1.00 96.12 103 LEU A CA 1
ATOM 850 C C . LEU A 1 103 ? 6.514 -8.136 -5.577 1.00 96.12 103 LEU A C 1
ATOM 852 O O . LEU A 1 103 ? 7.518 -7.988 -6.267 1.00 96.12 103 LEU A O 1
ATOM 856 N N . LEU A 1 104 ? 5.462 -8.848 -5.991 1.00 95.62 104 LEU A N 1
ATOM 857 C CA . LEU A 1 104 ? 5.388 -9.475 -7.313 1.00 95.62 104 LEU A CA 1
ATOM 858 C C . LEU A 1 104 ? 5.467 -8.430 -8.430 1.00 95.62 104 LEU A C 1
ATOM 860 O O . LEU A 1 104 ? 6.174 -8.634 -9.414 1.00 95.62 104 LEU A O 1
ATOM 864 N N . TRP A 1 105 ? 4.800 -7.288 -8.259 1.00 95.19 105 TRP A N 1
ATOM 865 C CA . TRP A 1 105 ? 4.867 -6.179 -9.209 1.00 95.19 105 TRP A CA 1
ATOM 866 C C . TRP A 1 105 ? 6.290 -5.605 -9.325 1.00 95.19 105 TRP A C 1
ATOM 868 O O . TRP A 1 105 ? 6.766 -5.353 -10.427 1.00 95.19 105 TRP A O 1
ATOM 878 N N . VAL A 1 106 ? 7.012 -5.454 -8.211 1.00 95.25 106 VAL A N 1
ATOM 879 C CA . VAL A 1 106 ? 8.424 -5.018 -8.193 1.00 95.25 106 VAL A CA 1
ATOM 880 C C . VAL A 1 106 ? 9.358 -6.073 -8.795 1.00 95.25 106 VAL A C 1
ATOM 882 O O . VAL A 1 106 ? 10.314 -5.721 -9.486 1.00 95.25 106 VAL A O 1
ATOM 885 N N . ALA A 1 107 ? 9.091 -7.355 -8.548 1.00 94.75 107 ALA A N 1
ATOM 886 C CA . ALA A 1 107 ? 9.907 -8.464 -9.031 1.00 94.75 107 ALA A CA 1
ATOM 887 C C . ALA A 1 107 ? 9.710 -8.753 -10.52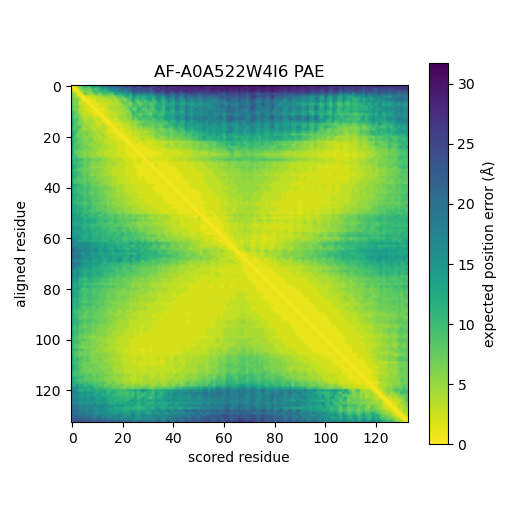8 1.00 94.75 107 ALA A C 1
ATOM 889 O O . ALA A 1 107 ? 10.620 -9.283 -11.162 1.00 94.75 107 ALA A O 1
ATOM 890 N N . ALA A 1 108 ? 8.558 -8.398 -11.108 1.00 93.25 108 ALA A N 1
ATOM 891 C CA . ALA A 1 108 ? 8.216 -8.747 -12.486 1.00 93.25 108 ALA A CA 1
ATOM 892 C C . ALA A 1 108 ? 9.249 -8.277 -13.537 1.00 93.25 108 ALA A C 1
ATOM 894 O O . ALA A 1 108 ? 9.678 -9.118 -14.329 1.00 93.25 108 ALA A O 1
ATOM 895 N N . PRO A 1 109 ? 9.732 -7.016 -13.556 1.00 91.50 109 PRO A N 1
ATOM 896 C CA . PRO A 1 109 ? 10.747 -6.606 -14.530 1.00 91.50 109 PRO A CA 1
ATOM 897 C C . PRO A 1 109 ? 12.081 -7.331 -14.346 1.00 91.50 109 PRO A C 1
ATOM 899 O O . PRO A 1 109 ? 12.698 -7.717 -15.334 1.00 91.50 109 PRO A O 1
ATOM 902 N N . ILE A 1 110 ? 12.513 -7.563 -13.100 1.00 91.38 110 ILE A N 1
ATOM 903 C CA . ILE A 1 110 ? 13.733 -8.335 -12.809 1.00 91.38 110 ILE A CA 1
ATOM 904 C C . ILE A 1 110 ? 13.588 -9.757 -13.348 1.00 91.38 110 ILE A C 1
ATOM 906 O O . ILE A 1 110 ? 14.475 -10.236 -14.050 1.00 91.38 110 ILE A O 1
ATOM 910 N N . ALA A 1 111 ? 12.457 -10.413 -13.077 1.00 91.00 111 ALA A N 1
ATOM 911 C CA . ALA A 1 111 ? 12.184 -11.755 -13.573 1.00 91.00 111 ALA A CA 1
ATOM 912 C C . ALA A 1 111 ? 12.222 -11.808 -15.108 1.00 91.00 111 ALA A C 1
ATOM 914 O O . ALA A 1 111 ? 12.818 -12.726 -15.668 1.00 91.00 111 ALA A O 1
ATOM 915 N N . ILE A 1 112 ? 11.653 -10.811 -15.793 1.00 90.06 112 ILE A N 1
ATOM 916 C CA . ILE A 1 112 ? 11.706 -10.711 -17.259 1.00 90.06 112 ILE A CA 1
ATOM 917 C C . ILE A 1 112 ? 13.154 -10.575 -17.744 1.00 90.06 112 ILE A C 1
ATOM 919 O O . ILE A 1 112 ? 13.561 -11.318 -18.634 1.00 90.06 112 ILE A O 1
ATOM 923 N N . ILE A 1 113 ? 13.948 -9.677 -17.149 1.00 87.75 113 ILE A N 1
ATOM 924 C CA . ILE A 1 113 ? 15.353 -9.471 -17.538 1.00 87.75 113 ILE A CA 1
ATOM 925 C C . ILE A 1 113 ? 16.165 -10.757 -17.346 1.00 87.75 113 ILE A C 1
ATOM 927 O O . ILE A 1 113 ? 16.880 -11.164 -18.258 1.00 87.75 113 ILE A O 1
ATOM 931 N N . VAL A 1 114 ? 16.026 -11.429 -16.201 1.00 88.25 114 VAL A N 1
ATOM 932 C CA . VAL A 1 114 ? 16.737 -12.687 -15.917 1.00 88.25 114 VAL A CA 1
ATOM 933 C C . VAL A 1 114 ? 16.363 -13.776 -16.927 1.00 88.25 114 VAL A C 1
ATOM 935 O O . VAL A 1 114 ? 17.250 -14.427 -17.476 1.00 88.25 114 VAL A O 1
ATOM 938 N N . ASN A 1 115 ? 15.072 -13.941 -17.233 1.00 87.88 115 ASN A N 1
ATOM 939 C CA . ASN A 1 115 ? 14.621 -14.921 -18.227 1.00 87.88 115 ASN A CA 1
ATOM 940 C C . ASN A 1 115 ? 15.131 -14.600 -19.639 1.00 87.88 115 ASN A C 1
ATOM 942 O O . ASN A 1 115 ? 15.516 -15.510 -20.370 1.00 87.88 115 ASN A O 1
ATOM 946 N N . LEU A 1 116 ? 15.181 -13.319 -20.020 1.00 87.94 116 LEU A N 1
ATOM 947 C CA . LEU A 1 116 ? 15.763 -12.908 -21.299 1.00 87.94 116 LEU A CA 1
ATOM 948 C C . LEU A 1 116 ? 17.255 -13.256 -21.364 1.00 87.94 116 LEU A C 1
ATOM 950 O O . LEU A 1 116 ? 17.690 -13.869 -22.334 1.00 87.94 116 LEU A O 1
ATOM 954 N N . LEU A 1 117 ? 18.032 -12.923 -20.331 1.00 88.19 117 LEU A N 1
ATOM 955 C CA . LEU A 1 117 ? 19.469 -13.227 -20.284 1.00 88.19 117 LEU A CA 1
ATOM 956 C C . LEU A 1 117 ? 19.748 -14.734 -20.349 1.00 88.19 117 LEU A C 1
ATOM 958 O O . LEU A 1 117 ? 20.694 -15.154 -21.017 1.00 88.19 117 LEU A O 1
ATOM 962 N N . HIS A 1 118 ? 18.898 -15.541 -19.717 1.00 86.25 118 HIS A N 1
ATOM 963 C CA . HIS A 1 118 ? 18.964 -16.996 -19.807 1.00 86.25 118 HIS A CA 1
ATOM 964 C C . HIS A 1 118 ? 18.669 -17.529 -21.203 1.00 86.25 118 HIS A C 1
ATOM 966 O O . HIS A 1 118 ? 19.405 -18.371 -21.710 1.00 86.25 118 HIS A O 1
ATOM 972 N N . GLN A 1 119 ? 17.637 -16.998 -21.863 1.00 87.81 119 GLN A N 1
ATOM 973 C CA . GLN A 1 119 ? 17.303 -17.375 -23.236 1.00 87.81 119 GLN A CA 1
ATOM 974 C C . GLN A 1 119 ? 18.459 -17.094 -24.213 1.00 87.81 119 GLN A C 1
ATOM 976 O O . GLN A 1 119 ? 18.638 -17.823 -25.187 1.00 87.81 119 GLN A O 1
ATOM 981 N N . PHE A 1 120 ? 19.257 -16.056 -23.947 1.00 89.31 120 PHE A N 1
ATOM 982 C CA . PHE A 1 120 ? 20.457 -15.721 -24.720 1.00 89.31 120 PHE A CA 1
ATOM 983 C C . PHE A 1 120 ? 21.727 -16.456 -24.255 1.00 89.31 120 PHE A C 1
ATOM 985 O O . PHE A 1 120 ? 22.810 -16.135 -24.738 1.00 89.31 120 PHE A O 1
ATOM 992 N N . TYR A 1 121 ? 21.611 -17.441 -23.356 1.00 83.06 121 TYR A N 1
ATOM 993 C CA . TYR A 1 121 ? 22.722 -18.225 -22.796 1.00 83.06 121 TYR A CA 1
ATOM 994 C C . TYR A 1 121 ? 23.796 -17.383 -22.081 1.00 83.06 121 TYR A C 1
ATOM 996 O O . TYR A 1 121 ? 24.945 -17.803 -21.966 1.00 83.06 121 TYR A O 1
ATOM 1004 N N . ILE A 1 122 ? 23.436 -16.190 -21.596 1.00 80.50 122 ILE A N 1
ATOM 1005 C CA . ILE A 1 122 ? 24.359 -15.290 -20.883 1.00 80.50 122 ILE A CA 1
ATOM 1006 C C . ILE A 1 122 ? 24.474 -15.698 -19.405 1.00 80.50 122 ILE A C 1
ATOM 1008 O O . ILE A 1 122 ? 25.518 -15.506 -18.788 1.00 80.50 122 ILE A O 1
ATOM 1012 N N . ILE A 1 123 ? 23.400 -16.249 -18.832 1.00 79.44 123 ILE A N 1
ATOM 1013 C CA . ILE A 1 123 ? 23.280 -16.635 -17.419 1.00 79.4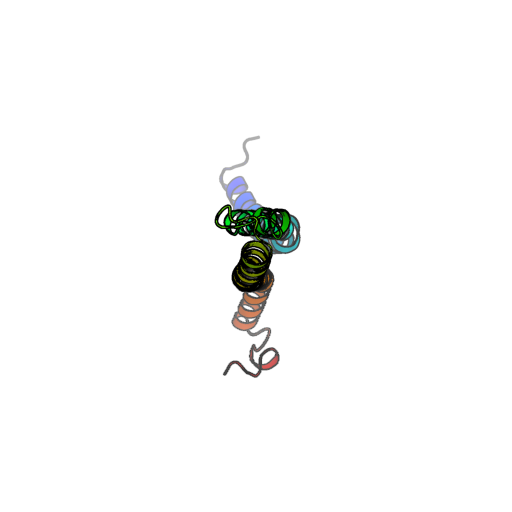4 123 ILE A CA 1
ATOM 1014 C C . ILE A 1 123 ? 22.518 -17.964 -17.345 1.00 79.44 123 ILE A C 1
ATOM 1016 O O . ILE A 1 123 ? 21.472 -18.073 -17.977 1.00 79.44 123 ILE A O 1
ATOM 1020 N N . ASP A 1 124 ? 22.975 -18.945 -16.560 1.00 79.81 124 ASP A N 1
ATOM 1021 C CA . ASP A 1 124 ? 22.171 -20.136 -16.237 1.00 79.81 124 ASP A CA 1
ATOM 1022 C C . ASP A 1 124 ? 21.274 -19.835 -15.019 1.00 79.81 124 ASP A C 1
ATOM 1024 O O . ASP A 1 124 ? 21.746 -19.353 -13.986 1.00 79.81 124 ASP A O 1
ATOM 1028 N N . LEU A 1 125 ? 19.962 -20.100 -15.113 1.00 74.38 125 LEU A N 1
ATOM 1029 C CA . LEU A 1 125 ? 19.029 -19.852 -14.004 1.00 74.38 125 LEU A CA 1
ATOM 1030 C C . LEU A 1 125 ? 19.390 -20.685 -12.770 1.00 74.38 125 LEU A C 1
ATOM 1032 O O . LEU A 1 125 ? 19.107 -20.264 -11.646 1.00 74.38 125 LEU A O 1
ATOM 1036 N N . ARG A 1 126 ? 20.019 -21.847 -12.979 1.00 76.38 126 ARG A N 1
ATOM 1037 C CA . ARG A 1 126 ? 20.419 -22.778 -11.919 1.00 76.38 126 ARG A CA 1
ATOM 1038 C C . ARG A 1 126 ? 21.507 -22.204 -11.015 1.00 76.38 126 ARG A C 1
ATOM 1040 O O . ARG A 1 126 ? 21.546 -22.560 -9.840 1.00 76.38 126 ARG A O 1
ATOM 1047 N N . ASP A 1 127 ? 22.312 -21.272 -11.522 1.00 77.69 127 ASP A N 1
ATOM 1048 C CA . ASP A 1 127 ? 23.347 -20.594 -10.734 1.00 77.69 127 ASP A CA 1
ATOM 1049 C C . ASP A 1 127 ? 22.748 -19.571 -9.754 1.00 77.69 127 ASP A C 1
ATOM 1051 O O . ASP A 1 127 ? 23.319 -19.304 -8.697 1.00 77.69 127 ASP A O 1
ATOM 1055 N N . ILE A 1 128 ? 21.579 -19.005 -10.080 1.00 75.44 128 ILE A N 1
ATOM 1056 C CA . ILE A 1 128 ? 20.913 -17.962 -9.280 1.00 75.44 128 ILE A CA 1
ATOM 1057 C C . ILE A 1 128 ? 19.822 -18.556 -8.380 1.00 75.44 128 ILE A C 1
ATOM 1059 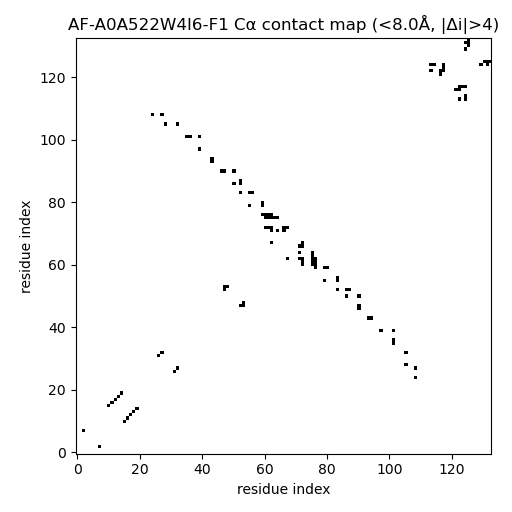O O . ILE A 1 128 ? 19.655 -18.137 -7.234 1.00 75.44 128 ILE A O 1
ATOM 1063 N N . LEU A 1 129 ? 19.061 -19.527 -8.886 1.00 75.38 129 LEU A N 1
ATOM 1064 C CA . LEU A 1 129 ? 17.950 -20.170 -8.185 1.00 75.38 129 LEU A CA 1
ATOM 1065 C C . LEU A 1 129 ? 18.126 -21.695 -8.223 1.00 75.38 129 LEU A C 1
ATOM 1067 O O . LEU A 1 129 ? 17.422 -22.376 -8.970 1.00 75.38 129 LEU A O 1
ATOM 1071 N N . PRO A 1 130 ? 19.000 -22.264 -7.369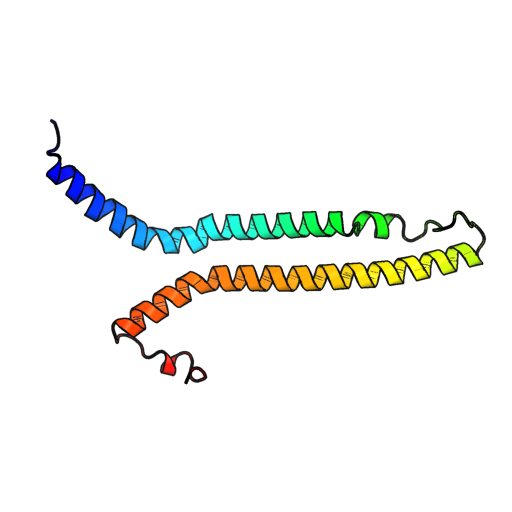 1.00 69.81 130 PRO A N 1
ATOM 1072 C CA . PRO A 1 130 ? 19.344 -23.692 -7.406 1.00 69.81 130 PRO A CA 1
ATOM 1073 C C . PRO A 1 130 ? 18.171 -24.626 -7.059 1.00 69.81 130 PRO A C 1
ATOM 1075 O O . PRO A 1 130 ? 18.269 -25.842 -7.202 1.00 69.81 130 PRO A O 1
ATOM 1078 N N . PHE A 1 131 ? 17.053 -24.070 -6.585 1.00 73.50 131 PHE A N 1
ATOM 1079 C CA . PHE A 1 131 ? 15.847 -24.807 -6.209 1.00 73.50 131 PHE A CA 1
ATOM 1080 C C . PHE A 1 131 ? 14.867 -25.017 -7.374 1.00 73.50 131 PHE A C 1
ATOM 1082 O O . PHE A 1 131 ? 13.926 -25.798 -7.232 1.00 73.50 131 PHE A O 1
ATOM 1089 N N . ILE A 1 132 ? 15.065 -24.335 -8.508 1.00 62.56 132 ILE A N 1
ATOM 1090 C CA . ILE A 1 132 ? 14.265 -24.528 -9.721 1.00 62.56 132 ILE A CA 1
ATOM 1091 C C . ILE A 1 132 ? 14.976 -25.603 -10.552 1.00 62.56 132 ILE A C 1
ATOM 1093 O O . ILE A 1 132 ? 16.014 -25.338 -11.155 1.00 62.56 132 ILE A O 1
ATOM 1097 N N . LYS A 1 133 ? 14.456 -26.834 -10.493 1.00 56.72 133 LYS A N 1
ATOM 1098 C CA . LYS A 1 133 ? 14.916 -27.966 -11.312 1.00 56.72 133 LYS A CA 1
ATOM 1099 C C . LYS A 1 133 ? 14.384 -27.884 -12.733 1.00 56.72 133 LYS A C 1
ATOM 1101 O O . LYS A 1 133 ? 13.189 -27.546 -12.878 1.00 56.72 133 LYS A O 1
#